Protein AF-A0A2S7EI46-F1 (afdb_monomer)

Mean predicted aligned error: 8.09 Å

InterPro domains:
  IPR046519 X-Tfes, XVIPCD [PF20410] (1-93)

Structure (mmCIF, N/CA/C/O backbone):
data_AF-A0A2S7EI46-F1
#
_entry.id   AF-A0A2S7EI46-F1
#
loop_
_atom_site.group_PDB
_atom_site.id
_atom_site.type_symbol
_atom_site.label_atom_id
_atom_site.label_alt_id
_atom_site.label_comp_id
_atom_site.label_asym_id
_atom_site.label_entity_id
_atom_site.label_seq_id
_atom_site.pdbx_PDB_ins_code
_atom_site.Cartn_x
_atom_site.Cartn_y
_atom_site.Cartn_z
_atom_site.occupancy
_atom_site.B_iso_or_equiv
_atom_site.auth_seq_id
_atom_site.auth_comp_id
_atom_site.auth_asym_id
_atom_site.auth_atom_id
_atom_site.pdbx_PDB_model_num
ATOM 1 N N . MET A 1 1 ? -4.833 6.136 2.874 1.00 90.38 1 MET A N 1
ATOM 2 C CA . MET A 1 1 ? -4.318 4.851 2.350 1.00 90.38 1 MET A CA 1
ATOM 3 C C . MET A 1 1 ? -3.556 5.009 1.042 1.00 90.38 1 MET A C 1
ATOM 5 O O . MET A 1 1 ? -2.359 4.780 1.069 1.00 90.38 1 MET A O 1
ATOM 9 N N . PHE A 1 2 ? -4.167 5.467 -0.058 1.00 94.75 2 PHE A N 1
ATOM 10 C CA . PHE A 1 2 ? -3.476 5.603 -1.357 1.00 94.75 2 PHE A CA 1
ATOM 11 C C . PHE A 1 2 ? -2.126 6.348 -1.298 1.00 94.75 2 PHE A C 1
ATOM 13 O O . PHE A 1 2 ? -1.106 5.812 -1.713 1.00 94.75 2 PHE A O 1
ATOM 20 N N . ALA A 1 3 ? -2.083 7.534 -0.684 1.00 95.38 3 ALA A N 1
ATOM 21 C CA . ALA A 1 3 ? -0.840 8.302 -0.542 1.00 95.38 3 ALA A CA 1
ATOM 22 C C . ALA A 1 3 ? 0.252 7.590 0.292 1.00 95.38 3 ALA A C 1
ATOM 24 O O . ALA A 1 3 ? 1.443 7.760 0.027 1.00 95.38 3 ALA A O 1
ATOM 25 N N . GLN A 1 4 ? -0.140 6.767 1.275 1.00 95.75 4 GLN A N 1
ATOM 26 C CA . GLN A 1 4 ? 0.810 5.948 2.039 1.00 95.75 4 GLN A CA 1
ATOM 27 C C . GLN A 1 4 ? 1.384 4.853 1.135 1.00 95.75 4 GLN A C 1
ATOM 29 O O . GLN A 1 4 ? 2.599 4.704 1.059 1.00 95.75 4 GLN A O 1
ATOM 34 N N . ALA A 1 5 ? 0.528 4.155 0.380 1.00 96.00 5 ALA A N 1
ATOM 35 C CA . ALA A 1 5 ? 0.958 3.140 -0.579 1.00 96.00 5 ALA A CA 1
ATOM 36 C C . ALA A 1 5 ? 1.934 3.708 -1.627 1.00 96.00 5 ALA A C 1
ATOM 38 O O . ALA A 1 5 ? 2.977 3.102 -1.853 1.00 96.00 5 ALA A O 1
ATOM 39 N N . MET A 1 6 ? 1.657 4.894 -2.185 1.00 96.88 6 MET A N 1
ATOM 40 C CA . MET A 1 6 ? 2.569 5.598 -3.103 1.00 96.88 6 MET A CA 1
ATOM 41 C C . MET A 1 6 ? 3.941 5.838 -2.468 1.00 96.88 6 MET A C 1
ATOM 43 O O . MET A 1 6 ? 4.949 5.393 -3.007 1.00 96.88 6 MET A O 1
ATOM 47 N N . THR A 1 7 ? 3.974 6.445 -1.277 1.00 96.75 7 THR A N 1
ATOM 48 C CA . THR A 1 7 ? 5.225 6.703 -0.543 1.00 96.75 7 THR A CA 1
ATOM 49 C C . THR A 1 7 ? 6.021 5.416 -0.300 1.00 96.75 7 THR A C 1
ATOM 51 O O . THR A 1 7 ? 7.245 5.390 -0.440 1.00 96.75 7 THR A O 1
ATOM 54 N N . HIS A 1 8 ? 5.341 4.330 0.076 1.00 96.31 8 HIS A N 1
ATOM 55 C CA . HIS A 1 8 ? 5.992 3.046 0.320 1.00 96.31 8 HIS A CA 1
ATOM 56 C C . HIS A 1 8 ? 6.524 2.406 -0.962 1.00 96.31 8 HIS A C 1
ATOM 58 O O . HIS A 1 8 ? 7.647 1.912 -0.953 1.00 96.31 8 HIS A O 1
ATOM 64 N N . LEU A 1 9 ? 5.768 2.452 -2.060 1.00 95.69 9 LEU A N 1
ATOM 65 C CA . LEU A 1 9 ? 6.209 1.948 -3.360 1.00 95.69 9 LEU A CA 1
ATOM 66 C C . LEU A 1 9 ? 7.399 2.743 -3.896 1.00 95.69 9 LEU A C 1
ATOM 68 O O . LEU A 1 9 ? 8.370 2.139 -4.337 1.00 95.69 9 LEU A O 1
ATOM 72 N N . GLU A 1 10 ? 7.381 4.071 -3.775 1.00 95.31 10 GLU A N 1
ATOM 73 C CA . GLU A 1 10 ? 8.506 4.929 -4.167 1.00 95.31 10 GLU A CA 1
ATOM 74 C C . GLU A 1 10 ? 9.783 4.580 -3.395 1.00 95.31 10 GLU A C 1
ATOM 76 O O . GLU A 1 10 ? 10.863 4.509 -3.983 1.00 95.31 10 GLU A O 1
ATOM 81 N N . ARG A 1 11 ? 9.662 4.302 -2.091 1.00 95.44 11 ARG A N 1
ATOM 82 C CA . ARG A 1 11 ? 10.783 3.845 -1.256 1.00 95.44 11 ARG A CA 1
ATOM 83 C C . ARG A 1 11 ? 11.248 2.432 -1.596 1.00 95.44 11 ARG A C 1
ATOM 85 O O . ARG A 1 11 ? 12.435 2.146 -1.465 1.00 95.44 11 ARG A O 1
ATOM 92 N N . LEU A 1 12 ? 10.322 1.553 -1.968 1.00 93.75 12 LEU A N 1
ATOM 93 C CA . LEU A 1 12 ? 10.605 0.161 -2.306 1.00 93.75 12 LEU A CA 1
ATOM 94 C C . LEU A 1 12 ? 11.277 0.040 -3.684 1.00 93.75 12 LEU A C 1
ATOM 96 O O . LEU A 1 12 ? 12.134 -0.817 -3.894 1.00 93.75 12 LEU A O 1
ATOM 100 N N . GLY A 1 13 ? 10.923 0.937 -4.602 1.00 92.69 13 GLY A N 1
ATOM 101 C CA . GLY A 1 13 ? 11.449 1.001 -5.955 1.00 92.69 13 GLY A CA 1
ATOM 102 C C . GLY A 1 13 ? 10.743 0.054 -6.928 1.00 92.69 13 GLY A C 1
ATOM 103 O O . GLY A 1 13 ? 10.056 -0.892 -6.551 1.00 92.69 13 GLY A O 1
ATOM 104 N N . ARG A 1 14 ? 10.965 0.307 -8.223 1.00 92.06 14 ARG A N 1
ATOM 105 C CA . ARG A 1 14 ? 10.291 -0.352 -9.359 1.00 92.06 14 ARG A CA 1
ATOM 106 C C . ARG A 1 14 ? 10.327 -1.880 -9.323 1.00 92.06 14 ARG A C 1
ATOM 108 O O . ARG A 1 14 ? 9.302 -2.525 -9.509 1.00 92.06 14 ARG A O 1
ATOM 115 N N . GLN A 1 15 ? 11.500 -2.459 -9.066 1.00 88.75 15 GLN A N 1
ATOM 116 C CA . GLN A 1 15 ? 11.691 -3.913 -9.103 1.00 88.75 15 GLN A CA 1
ATOM 117 C C . GLN A 1 15 ? 10.934 -4.622 -7.978 1.00 88.75 15 GLN A C 1
ATOM 119 O O . GLN A 1 15 ? 10.208 -5.573 -8.237 1.00 88.75 15 GLN A O 1
ATOM 124 N N . ALA A 1 16 ? 11.076 -4.146 -6.741 1.00 90.25 16 ALA A N 1
ATOM 125 C CA . ALA A 1 16 ? 10.438 -4.770 -5.587 1.00 90.25 16 ALA A CA 1
ATOM 126 C C . ALA A 1 16 ? 8.952 -4.394 -5.457 1.00 90.25 16 ALA A C 1
ATOM 128 O O . ALA A 1 16 ? 8.174 -5.181 -4.934 1.00 90.25 16 ALA A O 1
ATOM 129 N N . GLY A 1 17 ? 8.546 -3.224 -5.957 1.00 89.56 17 GLY A N 1
ATOM 130 C CA . GLY A 1 17 ? 7.144 -2.813 -6.042 1.00 89.56 17 GLY A CA 1
ATOM 131 C C . GLY A 1 17 ? 6.379 -3.404 -7.224 1.00 89.56 17 GLY A C 1
ATOM 132 O O . GLY A 1 17 ? 5.161 -3.260 -7.269 1.00 89.56 17 GLY A O 1
ATOM 133 N N . GLY A 1 18 ? 7.066 -4.050 -8.171 1.00 88.62 18 GLY A N 1
ATOM 134 C CA . GLY A 1 18 ? 6.426 -4.728 -9.293 1.00 88.62 18 GLY A CA 1
ATOM 135 C C . GLY A 1 18 ? 5.772 -3.795 -10.315 1.00 88.62 18 GLY A C 1
ATOM 136 O O . GLY A 1 18 ? 4.719 -4.122 -10.852 1.00 88.62 18 GLY A O 1
ATOM 137 N N . TYR A 1 19 ? 6.375 -2.632 -10.571 1.00 92.44 19 TYR A N 1
ATOM 138 C CA . TYR A 1 19 ? 5.867 -1.644 -11.526 1.00 92.44 19 TYR A CA 1
ATOM 139 C C . TYR A 1 19 ? 6.979 -1.126 -12.445 1.00 92.44 19 TYR A C 1
ATOM 141 O O . TYR A 1 19 ? 8.134 -0.974 -12.040 1.00 92.44 19 TYR A O 1
ATOM 149 N N . LEU A 1 20 ? 6.633 -0.829 -13.699 1.00 91.50 20 LEU A N 1
ATOM 150 C CA . LEU A 1 20 ? 7.599 -0.380 -14.713 1.00 91.50 20 LEU A CA 1
ATOM 151 C C . LEU A 1 20 ? 7.758 1.147 -14.760 1.00 91.50 20 LEU A C 1
ATOM 153 O O . LEU A 1 20 ? 8.862 1.672 -14.949 1.00 91.50 20 LEU A O 1
ATOM 157 N N . ASP A 1 21 ? 6.659 1.858 -14.546 1.00 93.25 21 ASP A N 1
ATOM 158 C CA . ASP A 1 21 ? 6.538 3.303 -14.702 1.00 93.25 21 ASP A CA 1
ATOM 159 C C . ASP A 1 21 ? 5.585 3.894 -13.650 1.00 93.25 21 ASP A C 1
ATOM 161 O O . ASP A 1 21 ? 5.024 3.179 -12.818 1.00 93.25 21 ASP A O 1
ATOM 165 N N . ARG A 1 22 ? 5.435 5.224 -13.652 1.00 92.31 22 ARG A N 1
ATOM 166 C CA . ARG A 1 22 ? 4.609 5.931 -12.663 1.00 92.31 22 ARG A CA 1
ATOM 167 C C . ARG A 1 22 ? 3.125 5.560 -12.768 1.00 92.31 22 ARG A C 1
ATOM 169 O O . ARG A 1 22 ? 2.491 5.457 -11.728 1.00 92.31 22 ARG A O 1
ATOM 176 N N . VAL A 1 23 ? 2.602 5.299 -13.965 1.00 92.44 23 VAL A N 1
ATOM 177 C CA . VAL A 1 23 ? 1.192 4.926 -14.155 1.00 92.44 23 VAL A CA 1
ATOM 178 C C . VAL A 1 23 ? 0.930 3.549 -13.549 1.00 92.44 23 VAL A C 1
ATOM 180 O O . VAL A 1 23 ? -0.034 3.372 -12.806 1.00 92.44 23 VAL A O 1
ATOM 183 N N . GLN A 1 24 ? 1.825 2.583 -13.781 1.00 92.50 24 GLN A N 1
ATOM 184 C CA . GLN A 1 24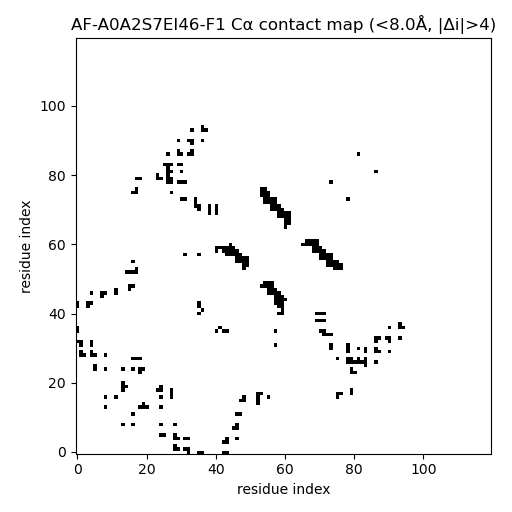 ? 1.738 1.290 -13.096 1.00 92.50 24 GLN A CA 1
ATOM 185 C C . GLN A 1 24 ? 1.928 1.422 -11.583 1.00 92.50 24 GLN A C 1
ATOM 187 O O . GLN A 1 24 ? 1.234 0.749 -10.829 1.00 92.50 24 GLN A O 1
ATOM 192 N N . MET A 1 25 ? 2.825 2.299 -11.122 1.00 95.00 25 MET A N 1
ATOM 193 C CA . MET A 1 25 ? 3.006 2.554 -9.689 1.00 95.00 25 MET A CA 1
ATOM 194 C C . MET A 1 25 ? 1.708 3.037 -9.041 1.00 95.00 25 MET A C 1
ATOM 196 O O . MET A 1 25 ? 1.358 2.573 -7.961 1.00 95.00 25 MET A O 1
ATOM 200 N N . GLU A 1 26 ? 0.980 3.935 -9.707 1.00 95.25 26 GLU A N 1
ATOM 201 C CA . GLU A 1 26 ? -0.321 4.413 -9.245 1.00 95.25 26 GLU A CA 1
ATOM 202 C C . GLU A 1 26 ? -1.356 3.283 -9.235 1.00 95.25 26 GLU A C 1
ATOM 204 O O . GLU A 1 26 ? -2.054 3.116 -8.236 1.00 95.25 26 GLU A O 1
ATOM 209 N N . GLY A 1 27 ? -1.416 2.460 -10.287 1.00 94.69 27 GLY A N 1
ATOM 210 C CA . GLY A 1 27 ? -2.277 1.270 -10.330 1.00 94.69 27 GLY A CA 1
ATOM 211 C C . GLY A 1 27 ? -2.018 0.321 -9.155 1.00 94.69 27 GLY A C 1
ATOM 212 O O . GLY A 1 27 ? -2.939 -0.004 -8.396 1.00 94.69 27 GLY A O 1
ATOM 213 N N . VAL A 1 28 ? -0.745 -0.016 -8.922 1.00 95.31 28 VAL A N 1
ATOM 214 C CA . VAL A 1 28 ? -0.320 -0.859 -7.798 1.00 95.31 28 VAL A CA 1
ATOM 215 C C . VAL A 1 28 ? -0.643 -0.197 -6.458 1.00 95.31 28 VAL A C 1
ATOM 217 O O . VAL A 1 28 ? -1.180 -0.854 -5.568 1.00 95.31 28 VAL A O 1
ATOM 220 N N . ALA A 1 29 ? -0.404 1.107 -6.304 1.00 96.50 29 ALA A N 1
ATOM 221 C CA . ALA A 1 29 ? -0.748 1.846 -5.089 1.00 96.50 29 ALA A CA 1
ATOM 222 C C . ALA A 1 29 ? -2.258 1.838 -4.810 1.00 96.50 29 ALA A C 1
ATOM 224 O O . ALA A 1 29 ? -2.679 1.712 -3.656 1.00 96.50 29 ALA A O 1
ATOM 225 N N . GLY A 1 30 ? -3.074 1.949 -5.860 1.00 95.94 30 GLY A N 1
ATOM 226 C CA . GLY A 1 30 ? -4.527 1.837 -5.795 1.00 95.94 30 GLY A CA 1
ATOM 227 C C . GLY A 1 30 ? -4.955 0.467 -5.282 1.00 95.94 30 GLY A C 1
ATOM 228 O O . GLY A 1 30 ? -5.710 0.386 -4.312 1.00 95.94 30 GLY A O 1
ATOM 229 N N . ALA A 1 31 ? -4.424 -0.600 -5.881 1.00 95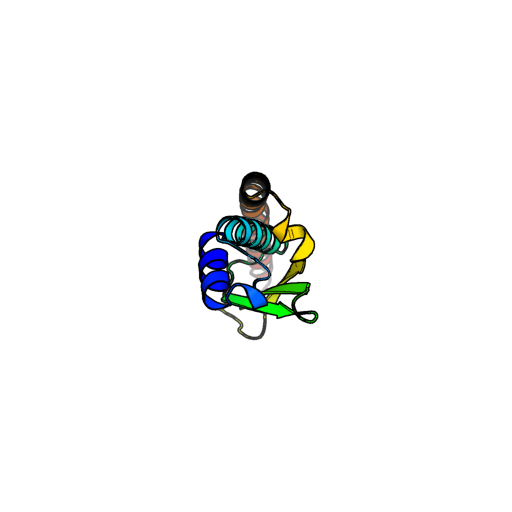.25 31 ALA A N 1
ATOM 230 C CA . ALA A 1 31 ? -4.711 -1.970 -5.471 1.00 95.25 31 ALA A CA 1
ATOM 231 C C . ALA A 1 31 ? -4.261 -2.243 -4.026 1.00 95.25 31 ALA A C 1
ATOM 233 O O . ALA A 1 31 ? -5.014 -2.823 -3.247 1.00 95.25 31 ALA A O 1
ATOM 234 N N . VAL A 1 32 ? -3.079 -1.760 -3.625 1.00 96.44 32 VAL A N 1
ATOM 235 C CA . VAL A 1 32 ? -2.585 -1.863 -2.241 1.00 96.44 32 VAL A CA 1
ATOM 236 C C . VAL A 1 32 ? -3.520 -1.162 -1.263 1.00 96.44 32 VAL A C 1
ATOM 238 O O . VAL A 1 32 ? -3.873 -1.736 -0.235 1.00 96.44 32 VAL A O 1
ATOM 241 N N . ALA A 1 33 ? -3.952 0.059 -1.574 1.00 96.00 33 ALA A N 1
ATOM 242 C CA . ALA A 1 33 ? -4.863 0.801 -0.714 1.00 96.00 33 ALA A CA 1
ATOM 243 C C . ALA A 1 33 ? -6.227 0.111 -0.582 1.00 96.00 33 ALA A C 1
ATOM 245 O O . ALA A 1 33 ? -6.760 0.031 0.525 1.00 96.00 33 ALA A O 1
ATOM 246 N N . TYR A 1 34 ? -6.771 -0.400 -1.687 1.00 95.19 34 TYR A N 1
ATOM 247 C CA . TYR A 1 34 ? -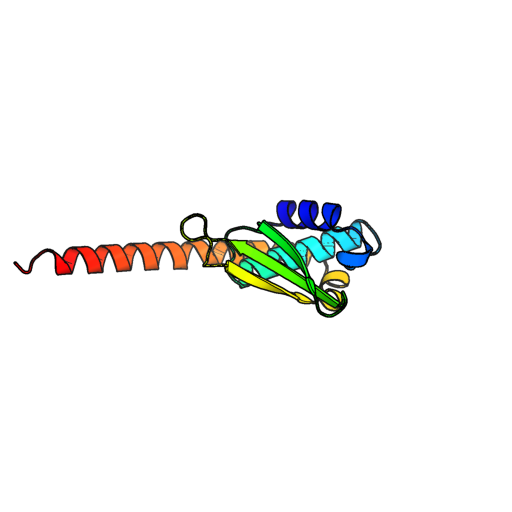8.017 -1.159 -1.684 1.00 95.19 34 TYR A CA 1
ATOM 248 C C . TYR A 1 34 ? -7.896 -2.447 -0.860 1.00 95.19 34 TYR A C 1
ATOM 250 O O . TYR A 1 34 ? -8.697 -2.655 0.048 1.00 95.19 34 TYR A O 1
ATOM 258 N N . GLN A 1 35 ? -6.867 -3.266 -1.101 1.00 94.94 35 GLN A N 1
ATOM 259 C CA . GLN A 1 35 ? -6.644 -4.516 -0.367 1.00 94.94 35 GLN A CA 1
ATOM 260 C C . GLN A 1 35 ? -6.424 -4.274 1.128 1.00 94.94 35 GLN A C 1
ATOM 262 O O . GLN A 1 35 ? -6.996 -4.970 1.962 1.00 94.94 35 GLN A O 1
ATOM 267 N N . ALA A 1 36 ? -5.651 -3.249 1.492 1.00 94.62 36 ALA A N 1
ATOM 268 C CA . ALA A 1 36 ? -5.478 -2.864 2.888 1.00 94.62 36 ALA A CA 1
ATOM 269 C C . ALA A 1 36 ? -6.826 -2.516 3.539 1.00 94.62 36 ALA A C 1
ATOM 271 O O . ALA A 1 36 ? -7.112 -2.967 4.647 1.00 94.62 36 ALA A O 1
ATOM 272 N N . LYS A 1 37 ? -7.690 -1.777 2.833 1.00 92.75 37 LYS A N 1
ATOM 273 C CA . LYS A 1 37 ? -9.017 -1.425 3.341 1.00 92.75 37 LYS A CA 1
ATOM 274 C C . LYS A 1 37 ? -9.947 -2.634 3.459 1.00 92.75 37 LYS A C 1
ATOM 276 O O . LYS A 1 37 ? -10.614 -2.773 4.480 1.00 92.75 37 LYS A O 1
ATOM 281 N N . LEU A 1 38 ? -9.933 -3.518 2.462 1.00 91.88 38 LEU A N 1
ATOM 282 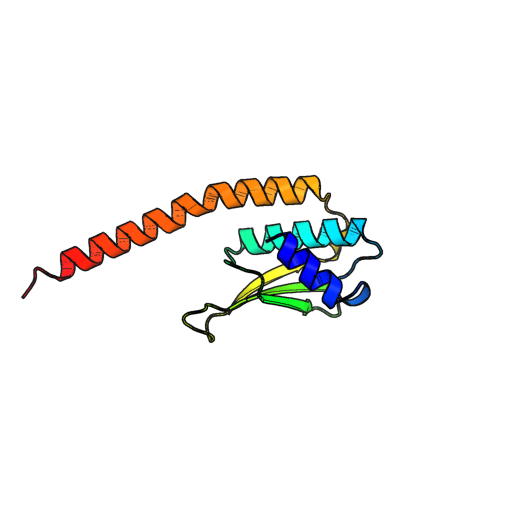C CA . LEU A 1 38 ? -10.692 -4.771 2.443 1.00 91.88 38 LEU A CA 1
ATOM 283 C C . LEU A 1 38 ? -10.310 -5.688 3.615 1.00 91.88 38 LEU A C 1
ATOM 285 O O . LEU A 1 38 ? -11.165 -6.331 4.210 1.00 91.88 38 LEU A O 1
ATOM 289 N N . HIS A 1 39 ? -9.028 -5.702 3.982 1.00 91.81 39 HIS A N 1
ATOM 290 C CA . HIS A 1 39 ? -8.502 -6.424 5.142 1.00 91.81 39 HIS A CA 1
ATOM 291 C C . HIS A 1 39 ? -8.590 -5.629 6.457 1.00 91.81 39 HIS A C 1
ATOM 293 O O . HIS A 1 39 ? -8.017 -6.038 7.463 1.00 91.81 39 HIS A O 1
ATOM 299 N N . HIS A 1 40 ? -9.308 -4.503 6.462 1.00 90.31 40 HIS A N 1
ATOM 300 C CA . HIS A 1 40 ? -9.536 -3.644 7.624 1.00 90.31 40 HIS A CA 1
ATOM 301 C C . HIS A 1 40 ? -8.271 -3.067 8.273 1.00 90.31 40 HIS A C 1
ATOM 303 O O . HIS A 1 40 ? -8.306 -2.674 9.441 1.00 90.31 40 HIS A O 1
ATOM 309 N N . LEU A 1 41 ? -7.174 -2.933 7.523 1.00 92.62 41 LEU A N 1
ATOM 310 C CA . LEU A 1 41 ? -5.981 -2.262 8.028 1.00 92.62 41 LEU A CA 1
ATOM 311 C C . LEU A 1 41 ? -6.321 -0.788 8.337 1.00 92.62 41 LEU A C 1
ATOM 313 O O . LEU A 1 41 ? -6.967 -0.115 7.523 1.00 92.62 41 LEU A O 1
ATOM 317 N N . PRO A 1 42 ? -5.903 -0.252 9.495 1.00 89.75 42 PRO A N 1
ATOM 318 C CA . PRO A 1 42 ? -6.092 1.160 9.820 1.00 89.75 42 PRO A CA 1
ATOM 319 C C . PRO A 1 42 ? -5.075 2.071 9.109 1.00 89.75 42 PRO A C 1
ATOM 321 O O . PRO A 1 42 ? -5.414 3.193 8.727 1.00 89.75 42 PRO A O 1
ATOM 324 N N . SER A 1 43 ? -3.852 1.588 8.880 1.00 93.25 43 SER A N 1
ATOM 325 C CA . SER A 1 43 ? -2.769 2.272 8.157 1.00 93.25 43 SER A CA 1
ATOM 326 C C . SER A 1 43 ? -1.964 1.277 7.315 1.00 93.25 43 SER A C 1
ATOM 328 O O . SER A 1 43 ? -2.198 0.074 7.358 1.00 93.25 43 SER A O 1
ATOM 330 N N . ILE A 1 44 ? -1.029 1.774 6.509 1.00 95.94 44 ILE A N 1
ATOM 331 C CA . ILE A 1 44 ? 0.029 0.958 5.910 1.00 95.94 44 ILE A CA 1
ATOM 332 C C . ILE A 1 44 ? 1.325 1.438 6.553 1.00 95.94 44 ILE A C 1
ATOM 334 O O . ILE A 1 44 ? 1.778 2.535 6.244 1.00 95.94 44 ILE A O 1
ATOM 338 N N . ASP A 1 45 ? 1.885 0.647 7.464 1.00 95.19 45 ASP A N 1
ATOM 339 C CA . ASP A 1 45 ? 3.112 1.010 8.185 1.00 95.19 45 ASP A CA 1
ATOM 340 C C . ASP A 1 45 ? 4.356 0.459 7.481 1.00 95.19 45 ASP A C 1
ATOM 342 O O . ASP A 1 45 ? 5.430 1.067 7.504 1.00 95.19 45 ASP A O 1
ATOM 346 N N . ALA A 1 46 ? 4.208 -0.688 6.815 1.00 95.31 46 ALA A N 1
ATOM 347 C CA . ALA A 1 46 ? 5.224 -1.239 5.935 1.00 95.31 46 ALA A CA 1
ATOM 348 C C . ALA A 1 46 ? 4.598 -1.935 4.724 1.00 95.31 46 ALA A C 1
ATOM 350 O O . ALA A 1 46 ? 3.468 -2.427 4.768 1.00 95.31 46 ALA A O 1
ATOM 351 N N . LEU A 1 47 ? 5.373 -1.967 3.641 1.00 96.25 47 LEU A N 1
ATOM 352 C CA . LEU A 1 47 ? 5.064 -2.674 2.407 1.00 96.25 47 LEU A CA 1
ATOM 353 C C . LEU A 1 47 ? 6.306 -3.463 2.006 1.00 96.25 47 LEU A C 1
ATOM 355 O O . LEU A 1 47 ? 7.361 -2.868 1.777 1.00 96.25 47 LEU A O 1
ATOM 359 N N . THR A 1 48 ? 6.198 -4.786 1.959 1.00 95.69 48 THR A N 1
ATOM 360 C CA . THR A 1 48 ? 7.336 -5.666 1.677 1.00 95.69 48 THR A CA 1
ATOM 361 C C . THR A 1 48 ? 7.055 -6.582 0.488 1.00 95.69 48 THR A C 1
ATOM 363 O O . THR A 1 48 ? 5.939 -7.084 0.353 1.00 95.69 48 THR A O 1
ATOM 366 N N . PRO A 1 49 ? 8.043 -6.821 -0.391 1.00 94.31 49 PRO A N 1
ATOM 367 C CA . PRO A 1 49 ? 7.919 -7.805 -1.451 1.00 94.31 49 PRO A CA 1
ATOM 368 C C . PRO A 1 49 ? 7.921 -9.204 -0.842 1.00 94.31 49 PRO A C 1
ATOM 370 O O . PRO A 1 49 ? 8.683 -9.507 0.077 1.00 94.31 49 PRO A O 1
ATOM 373 N N . VAL A 1 50 ? 7.068 -10.069 -1.372 1.00 94.44 50 VAL A N 1
ATOM 374 C CA . VAL A 1 50 ? 6.943 -11.470 -0.969 1.00 94.44 50 VAL A CA 1
ATOM 375 C C . VAL A 1 50 ? 6.854 -12.359 -2.205 1.00 94.44 50 VAL A C 1
ATOM 377 O O . VAL A 1 50 ? 6.662 -11.866 -3.318 1.00 94.44 50 VAL A O 1
ATOM 380 N N . ARG A 1 51 ? 6.981 -13.679 -2.011 1.00 87.94 51 ARG A N 1
ATOM 381 C CA . ARG A 1 51 ? 6.882 -14.683 -3.090 1.00 87.94 51 ARG A CA 1
ATOM 382 C C . ARG A 1 51 ? 7.813 -14.354 -4.264 1.00 87.94 51 ARG A C 1
ATOM 384 O O . ARG A 1 51 ? 7.358 -14.224 -5.394 1.00 87.94 51 ARG A O 1
ATOM 391 N N . ASP A 1 52 ? 9.084 -14.099 -3.958 1.00 83.19 52 ASP A N 1
ATOM 392 C CA . ASP A 1 52 ? 10.108 -13.757 -4.956 1.00 83.19 52 ASP A CA 1
ATOM 393 C C . ASP A 1 52 ? 9.749 -12.536 -5.829 1.00 83.19 52 ASP A C 1
ATOM 395 O O . ASP A 1 52 ? 10.132 -12.444 -6.992 1.00 83.19 52 ASP A O 1
ATOM 399 N N . GLY A 1 53 ? 8.998 -11.581 -5.265 1.00 81.38 53 GLY A N 1
ATOM 400 C CA . GLY A 1 53 ? 8.584 -10.358 -5.960 1.00 81.38 53 GLY A CA 1
ATOM 401 C C . GLY A 1 53 ? 7.302 -10.500 -6.783 1.00 81.38 53 GLY A C 1
ATOM 402 O O . GLY A 1 53 ? 6.987 -9.604 -7.557 1.00 81.38 53 GLY A O 1
ATOM 403 N N . GLN A 1 54 ? 6.548 -11.592 -6.619 1.00 87.06 54 GLN A N 1
ATOM 404 C CA . GLN A 1 54 ? 5.231 -11.771 -7.248 1.00 87.06 54 GLN A CA 1
ATOM 405 C C . GLN A 1 54 ? 4.077 -11.181 -6.425 1.00 87.06 54 GLN A C 1
ATOM 407 O O . GLN A 1 54 ? 2.956 -11.057 -6.920 1.00 87.06 54 GLN A O 1
ATOM 412 N N . GLY A 1 55 ? 4.322 -10.820 -5.164 1.00 93.19 55 GLY A N 1
ATOM 413 C CA . GLY A 1 55 ? 3.325 -10.176 -4.317 1.00 93.19 55 GLY A CA 1
ATOM 414 C C . GLY A 1 55 ? 3.910 -9.095 -3.421 1.00 93.19 55 GLY A C 1
ATOM 415 O O . GLY A 1 55 ? 5.118 -9.045 -3.188 1.00 93.19 55 GLY A O 1
ATOM 416 N N . LEU A 1 56 ? 3.027 -8.263 -2.877 1.00 96.12 56 LEU A N 1
ATOM 417 C CA . LEU A 1 56 ? 3.345 -7.320 -1.807 1.00 96.12 56 LEU A CA 1
ATOM 418 C C . LEU A 1 56 ? 2.576 -7.702 -0.548 1.00 96.12 56 LEU A C 1
ATOM 420 O O . LEU A 1 56 ? 1.441 -8.167 -0.616 1.00 96.12 56 LEU A O 1
ATOM 424 N N . LEU A 1 57 ? 3.188 -7.485 0.607 1.00 96.75 57 LEU A N 1
ATOM 425 C CA . LEU A 1 57 ? 2.550 -7.612 1.903 1.00 96.75 57 LEU A CA 1
ATOM 426 C C . LEU A 1 57 ? 2.483 -6.227 2.539 1.00 96.75 57 LEU A C 1
ATO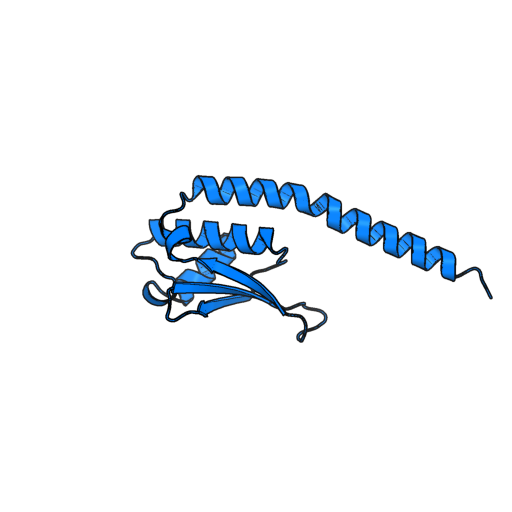M 428 O O . LEU A 1 57 ? 3.511 -5.649 2.891 1.00 96.75 57 LEU A O 1
ATOM 432 N N . ALA A 1 58 ? 1.272 -5.694 2.666 1.00 97.19 58 ALA A N 1
ATOM 433 C CA . ALA A 1 58 ? 1.023 -4.499 3.457 1.00 97.19 58 ALA A CA 1
ATOM 434 C C . ALA A 1 58 ? 0.783 -4.917 4.906 1.00 97.19 58 ALA A C 1
ATOM 436 O O . ALA A 1 58 ? 0.012 -5.845 5.155 1.00 97.19 58 ALA A O 1
ATOM 437 N N . THR A 1 59 ? 1.419 -4.239 5.854 1.00 96.75 59 THR A N 1
ATOM 438 C CA . THR A 1 59 ? 1.236 -4.502 7.285 1.00 96.75 59 THR A CA 1
ATOM 439 C C . THR A 1 59 ? 0.845 -3.240 8.032 1.00 96.75 59 THR A C 1
ATOM 441 O O . THR A 1 59 ? 1.359 -2.159 7.733 1.00 96.75 59 THR A O 1
ATOM 444 N N . SER A 1 60 ? -0.011 -3.401 9.035 1.00 94.94 60 SER A N 1
ATOM 445 C CA . SER A 1 60 ? -0.353 -2.370 10.006 1.00 94.94 60 SER A CA 1
ATOM 446 C C . SER A 1 60 ? -0.130 -2.907 11.412 1.00 94.94 60 SER A C 1
ATOM 448 O O . SER A 1 60 ? -0.621 -3.979 11.756 1.00 94.94 60 SER A O 1
ATOM 450 N N . THR A 1 61 ? 0.629 -2.183 12.217 1.00 93.19 61 THR A N 1
ATOM 451 C CA . THR A 1 61 ? 0.928 -2.537 13.599 1.00 93.19 61 THR A CA 1
ATOM 452 C C . THR A 1 61 ? -0.027 -1.788 14.511 1.00 93.19 61 THR A C 1
ATOM 454 O O . THR A 1 61 ? -0.145 -0.564 14.440 1.00 93.19 61 THR A O 1
ATOM 457 N N . ASN A 1 62 ? -0.692 -2.504 15.417 1.00 87.81 62 ASN A N 1
ATOM 458 C CA . ASN A 1 62 ? -1.581 -1.856 16.366 1.00 87.81 62 ASN A CA 1
ATOM 459 C C . ASN A 1 62 ? -0.776 -0.926 17.301 1.00 87.81 62 ASN A C 1
ATOM 461 O O . ASN A 1 62 ? 0.137 -1.394 17.987 1.00 87.81 62 ASN A O 1
ATOM 465 N N . PRO A 1 63 ? -1.128 0.369 17.407 1.00 84.69 63 PRO A N 1
ATOM 466 C CA . PRO A 1 63 ? -0.363 1.321 18.213 1.00 84.69 63 PRO A CA 1
ATOM 467 C C . PRO A 1 63 ? -0.416 1.024 19.720 1.00 84.69 63 PRO A C 1
ATOM 469 O O . PRO A 1 63 ? 0.472 1.446 20.454 1.00 84.69 63 PRO A O 1
ATOM 472 N N . ASN A 1 64 ? -1.431 0.289 20.187 1.00 88.94 64 ASN A N 1
ATOM 473 C CA . ASN A 1 64 ? -1.578 -0.108 21.590 1.00 88.94 64 ASN A CA 1
ATOM 474 C C . ASN A 1 64 ? -0.990 -1.497 21.879 1.00 88.94 64 ASN A C 1
ATOM 476 O O . ASN A 1 64 ? -0.834 -1.862 23.043 1.00 88.94 64 ASN A O 1
ATOM 480 N N . ASN A 1 65 ? -0.696 -2.293 20.846 1.00 87.62 65 ASN A N 1
ATOM 481 C CA . ASN A 1 65 ? -0.120 -3.624 20.996 1.00 87.62 65 ASN A CA 1
ATOM 482 C C . ASN A 1 65 ? 0.775 -3.979 19.791 1.00 87.62 65 ASN A C 1
ATOM 484 O O . ASN A 1 65 ? 0.269 -4.493 18.794 1.00 87.62 65 ASN A O 1
ATOM 488 N N . PRO A 1 66 ? 2.102 -3.789 19.884 1.00 88.12 66 PRO A N 1
ATOM 489 C CA . PRO A 1 66 ? 3.015 -4.014 18.762 1.00 88.12 66 PRO A CA 1
ATOM 490 C C . PRO A 1 66 ? 3.133 -5.484 18.327 1.00 88.12 66 PRO A C 1
ATOM 492 O O . PRO A 1 66 ? 3.687 -5.761 17.267 1.00 88.12 66 PRO A O 1
ATOM 495 N N . LEU A 1 67 ? 2.625 -6.434 19.122 1.00 91.94 67 LEU A N 1
ATOM 496 C CA . LEU A 1 67 ? 2.561 -7.850 18.744 1.00 91.94 67 LEU A CA 1
ATOM 497 C C . LEU A 1 67 ? 1.369 -8.159 17.825 1.00 91.94 67 LEU A C 1
ATOM 499 O O . LEU A 1 67 ? 1.342 -9.217 17.198 1.00 91.94 67 LEU A O 1
ATOM 503 N N . LEU A 1 68 ? 0.383 -7.260 17.752 1.00 88.88 68 LEU A N 1
ATOM 504 C CA . LEU A 1 68 ? -0.782 -7.402 16.889 1.00 88.88 68 LEU A CA 1
ATOM 505 C C . LEU A 1 68 ? -0.525 -6.673 15.567 1.00 88.88 68 LEU A C 1
ATOM 507 O O . LEU A 1 68 ? -0.587 -5.445 15.498 1.00 88.88 68 LEU A O 1
ATOM 511 N N . ILE A 1 69 ? -0.214 -7.456 14.534 1.00 93.31 69 ILE A N 1
ATOM 512 C CA . ILE A 1 69 ? 0.087 -6.965 13.188 1.00 93.31 69 ILE A CA 1
ATOM 513 C C . ILE A 1 69 ? -0.982 -7.484 12.229 1.00 93.31 69 ILE A C 1
ATOM 515 O O . ILE A 1 69 ? -1.057 -8.685 11.950 1.00 93.31 69 ILE A O 1
ATOM 519 N N . ASP A 1 70 ? -1.777 -6.565 11.700 1.00 94.19 70 ASP A N 1
ATOM 520 C CA . ASP A 1 70 ? -2.707 -6.822 10.611 1.00 94.19 70 ASP A CA 1
ATOM 521 C C . ASP A 1 70 ? -1.957 -6.808 9.280 1.00 94.19 70 ASP A C 1
ATOM 523 O O . ASP A 1 70 ? -0.976 -6.081 9.096 1.00 94.19 70 ASP A O 1
ATOM 527 N N . ARG A 1 71 ? -2.390 -7.644 8.337 1.00 95.25 71 ARG A N 1
ATOM 528 C CA . ARG A 1 71 ? -1.692 -7.827 7.062 1.00 95.25 71 ARG A CA 1
ATOM 529 C C . ARG A 1 71 ? -2.649 -8.065 5.909 1.00 95.25 71 ARG A C 1
ATOM 531 O O . ARG A 1 71 ? -3.616 -8.810 6.046 1.00 95.25 71 ARG A O 1
ATOM 538 N N . ALA A 1 72 ? -2.316 -7.488 4.765 1.00 95.69 72 ALA A N 1
ATOM 539 C CA . ALA A 1 72 ? -3.006 -7.693 3.503 1.00 95.69 72 ALA A CA 1
ATOM 540 C C . ALA A 1 72 ? -1.997 -8.163 2.456 1.00 95.69 72 ALA A C 1
ATOM 542 O O . ALA A 1 72 ? -0.916 -7.584 2.327 1.00 95.69 72 ALA A O 1
ATOM 543 N N . LEU A 1 73 ? -2.345 -9.220 1.726 1.00 95.88 73 LEU A N 1
ATOM 544 C CA . LEU A 1 73 ? -1.541 -9.717 0.617 1.00 95.88 73 LEU A CA 1
ATOM 545 C C . LEU A 1 73 ? -2.068 -9.125 -0.689 1.00 95.88 73 LEU A C 1
ATOM 547 O O . LEU A 1 73 ? -3.264 -9.170 -0.959 1.00 95.88 73 LEU A O 1
ATOM 551 N N . ILE A 1 74 ? -1.160 -8.619 -1.510 1.00 95.12 74 ILE A N 1
ATOM 552 C CA . ILE A 1 74 ? -1.454 -8.029 -2.806 1.00 95.12 74 ILE A CA 1
ATOM 553 C C . ILE A 1 74 ? -0.771 -8.863 -3.878 1.00 95.12 74 ILE A C 1
ATOM 555 O O . ILE A 1 74 ? 0.427 -9.135 -3.799 1.00 95.12 74 ILE A O 1
ATOM 559 N N . ASP A 1 75 ? -1.541 -9.252 -4.886 1.00 93.38 75 ASP A N 1
ATOM 560 C CA . ASP A 1 75 ? -1.015 -9.858 -6.100 1.00 93.38 75 ASP A CA 1
ATOM 561 C C . ASP A 1 75 ? -0.541 -8.746 -7.041 1.00 93.38 75 ASP A C 1
ATOM 563 O O . ASP A 1 75 ? -1.351 -7.954 -7.527 1.00 93.38 75 ASP A O 1
ATOM 567 N N . ILE A 1 76 ? 0.771 -8.661 -7.271 1.00 89.38 76 ILE A N 1
ATOM 568 C CA . ILE A 1 76 ? 1.366 -7.622 -8.123 1.00 89.38 76 ILE A CA 1
ATOM 569 C C . ILE A 1 76 ? 0.888 -7.768 -9.567 1.00 89.38 76 ILE A C 1
ATOM 571 O O . ILE A 1 76 ? 0.644 -6.765 -10.233 1.00 89.38 76 ILE A O 1
ATOM 575 N N . SER A 1 77 ? 0.731 -9.002 -10.050 1.00 87.62 77 SER A N 1
ATOM 576 C CA . SER A 1 77 ? 0.341 -9.269 -11.436 1.00 87.62 77 SER A CA 1
ATOM 577 C C . SER A 1 77 ? -1.057 -8.731 -11.714 1.00 87.62 77 SER A C 1
ATOM 579 O O . SER A 1 77 ? -1.290 -8.155 -12.773 1.00 87.62 77 SER A O 1
ATOM 581 N N . GLN A 1 78 ? -1.969 -8.865 -10.746 1.00 88.75 78 GLN A N 1
ATOM 582 C CA . GLN A 1 78 ? -3.293 -8.246 -10.831 1.00 88.75 78 GLN A CA 1
ATOM 583 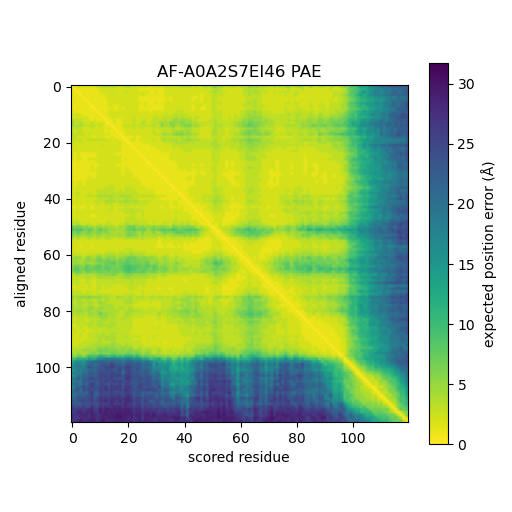C C . GLN A 1 78 ? -3.240 -6.734 -10.602 1.00 88.75 78 GLN A C 1
ATOM 585 O O . GLN A 1 78 ? -3.857 -5.978 -11.349 1.00 88.75 78 GLN A O 1
ATOM 590 N N . ALA A 1 79 ? -2.471 -6.279 -9.614 1.00 89.00 79 ALA A N 1
ATOM 591 C CA . ALA A 1 79 ? -2.360 -4.866 -9.269 1.00 89.00 79 ALA A CA 1
ATOM 592 C C . ALA A 1 79 ? -1.784 -4.006 -10.410 1.00 89.00 79 ALA A C 1
ATOM 594 O O . ALA A 1 79 ? -2.212 -2.870 -10.595 1.00 89.00 79 ALA A O 1
ATOM 595 N N . ALA A 1 80 ? -0.847 -4.547 -11.195 1.00 84.69 80 ALA A N 1
ATOM 596 C CA . ALA A 1 80 ? -0.215 -3.850 -12.313 1.00 84.69 80 ALA A CA 1
ATOM 597 C C . ALA A 1 80 ? -1.140 -3.676 -13.532 1.00 84.69 80 ALA A C 1
ATOM 599 O O . ALA A 1 80 ? -0.926 -2.765 -14.332 1.00 84.69 80 ALA A O 1
ATOM 600 N N . VAL A 1 81 ? -2.157 -4.532 -13.684 1.00 88.69 81 VAL A N 1
ATOM 601 C CA . VAL A 1 81 ? -3.135 -4.460 -14.789 1.00 88.69 81 VAL A CA 1
ATOM 602 C C . VAL A 1 81 ? -4.478 -3.864 -14.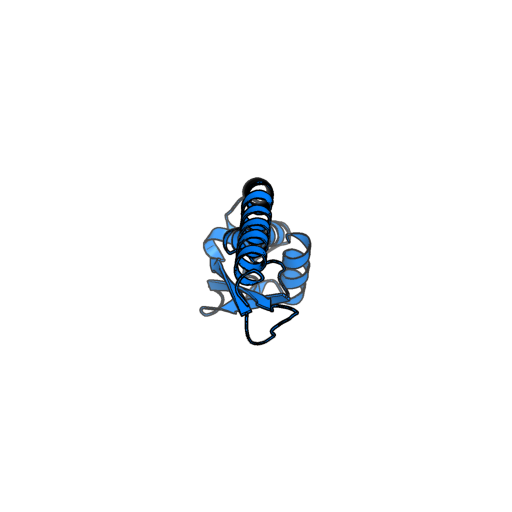364 1.00 88.69 81 VAL A C 1
ATOM 604 O O . VAL A 1 81 ? -5.314 -3.571 -15.219 1.00 88.69 81 VAL A O 1
ATOM 607 N N . GLN A 1 82 ? -4.701 -3.673 -13.061 1.00 87.81 82 GLN A N 1
ATOM 608 C CA . GLN A 1 82 ? -5.924 -3.080 -12.534 1.00 87.81 82 GLN A CA 1
ATOM 609 C C . GLN A 1 82 ? -5.946 -1.561 -12.791 1.00 87.81 82 GLN A C 1
ATOM 611 O O . GLN A 1 82 ? -5.013 -0.853 -12.400 1.00 87.81 82 GLN A O 1
ATOM 616 N N . PRO A 1 83 ? -7.013 -1.016 -13.406 1.00 91.38 83 PRO A N 1
ATOM 617 C CA . PRO A 1 83 ? -7.148 0.423 -13.594 1.00 91.38 83 PRO A CA 1
ATOM 618 C C . PRO A 1 83 ? -7.184 1.170 -12.258 1.00 91.38 83 PRO A C 1
ATOM 620 O O . PRO A 1 83 ? -7.946 0.815 -11.356 1.00 91.38 83 PRO A O 1
ATOM 623 N N . LEU A 1 84 ? -6.421 2.263 -12.162 1.00 92.94 84 LEU A N 1
ATOM 624 C CA . LEU A 1 84 ? -6.382 3.107 -10.965 1.00 92.94 84 LEU A CA 1
ATOM 625 C C . LEU A 1 84 ? -7.781 3.576 -10.542 1.00 92.94 84 LEU A C 1
ATOM 627 O O . LEU A 1 84 ? -8.126 3.480 -9.366 1.00 92.94 84 LEU A O 1
ATOM 631 N N . ASP A 1 85 ? -8.584 4.059 -11.493 1.00 93.62 85 ASP A N 1
ATOM 632 C CA . ASP A 1 85 ? -9.925 4.586 -11.216 1.00 93.62 85 ASP A CA 1
ATOM 633 C C . ASP A 1 85 ? -10.815 3.534 -10.536 1.00 93.62 85 ASP A C 1
ATOM 635 O O . ASP A 1 85 ? -11.440 3.811 -9.515 1.00 93.62 85 ASP A O 1
ATOM 639 N N . GLN A 1 86 ? -10.762 2.286 -11.015 1.00 93.12 86 GLN A N 1
ATOM 640 C CA . GLN A 1 86 ? -11.497 1.171 -10.423 1.00 93.12 86 GLN A CA 1
ATOM 641 C C . GLN A 1 86 ? -11.052 0.910 -8.978 1.00 93.12 86 GLN A C 1
ATOM 643 O O . GLN A 1 86 ? -11.892 0.783 -8.087 1.00 93.12 86 GLN A O 1
ATOM 648 N N . SER A 1 87 ? -9.742 0.872 -8.723 1.00 93.81 87 SER A N 1
ATOM 649 C CA . SER A 1 87 ? -9.201 0.690 -7.371 1.00 93.81 87 SER A CA 1
ATOM 650 C C . SER A 1 87 ? -9.634 1.808 -6.419 1.00 93.81 87 SER A C 1
ATOM 652 O O . SER A 1 87 ? -9.978 1.546 -5.266 1.00 93.81 87 SER A O 1
ATOM 654 N N . LEU A 1 88 ? -9.648 3.060 -6.888 1.00 93.69 88 LEU A N 1
ATOM 655 C CA . LEU A 1 88 ? -10.066 4.210 -6.084 1.00 93.69 88 LEU A CA 1
ATOM 656 C C . LEU A 1 88 ? -11.570 4.200 -5.799 1.00 93.69 88 LEU A C 1
ATOM 658 O O . LEU A 1 88 ? -11.972 4.483 -4.669 1.00 93.69 88 LEU A O 1
ATOM 662 N N . GLN A 1 89 ? -12.395 3.826 -6.777 1.00 94.62 89 GLN A N 1
ATOM 663 C CA . GLN A 1 89 ? -13.834 3.648 -6.580 1.00 94.62 89 GLN A CA 1
ATOM 664 C C . GLN A 1 89 ? -14.124 2.562 -5.536 1.00 94.62 89 GLN A C 1
ATOM 666 O O . GLN A 1 89 ? -14.919 2.779 -4.620 1.00 94.62 89 GLN A O 1
ATOM 671 N N . GLN A 1 90 ? -13.442 1.415 -5.619 1.00 93.25 90 GLN A N 1
ATOM 672 C CA . GLN A 1 90 ? -13.590 0.337 -4.640 1.00 93.25 90 GLN A CA 1
ATOM 673 C C . GLN A 1 90 ? -13.096 0.745 -3.248 1.00 93.25 90 GLN A C 1
ATOM 675 O O . GLN A 1 90 ? -13.770 0.486 -2.252 1.00 93.25 90 GLN A O 1
ATOM 680 N N . LEU A 1 91 ? -11.959 1.441 -3.167 1.00 92.50 91 LEU A N 1
ATOM 681 C CA . LEU A 1 91 ? -11.450 2.001 -1.917 1.00 92.50 91 LEU A CA 1
ATOM 682 C C . LEU A 1 91 ? -12.463 2.958 -1.271 1.00 92.50 91 LEU A C 1
ATOM 684 O O . LEU A 1 91 ? -12.663 2.909 -0.055 1.00 92.50 91 LEU A O 1
ATOM 688 N N . ALA A 1 92 ? -13.094 3.828 -2.061 1.00 91.19 92 ALA A N 1
ATOM 689 C CA . ALA A 1 92 ? -14.110 4.754 -1.574 1.00 91.19 92 ALA A CA 1
ATOM 690 C C . ALA A 1 92 ? -15.344 4.002 -1.050 1.00 91.19 92 ALA A C 1
ATOM 692 O O . ALA A 1 92 ? -15.787 4.277 0.066 1.00 91.19 92 ALA A O 1
ATOM 693 N N . ALA A 1 93 ? -15.835 3.009 -1.797 1.00 90.94 93 ALA A N 1
ATOM 694 C CA . ALA A 1 93 ? -16.970 2.182 -1.392 1.00 90.94 93 ALA A CA 1
ATOM 695 C C . ALA A 1 93 ? -16.705 1.433 -0.072 1.00 90.94 93 ALA A C 1
ATOM 697 O O . ALA A 1 93 ? -17.516 1.493 0.851 1.00 90.94 93 ALA A O 1
ATOM 698 N N . GLU A 1 94 ? -15.540 0.796 0.073 1.00 89.00 94 GLU A N 1
ATOM 699 C CA . GLU A 1 94 ? -15.170 0.095 1.312 1.00 89.00 94 GLU A CA 1
ATOM 700 C C . GLU A 1 94 ? -14.933 1.066 2.477 1.00 89.00 94 GLU A C 1
ATOM 702 O O . GLU A 1 94 ? -15.268 0.783 3.629 1.00 89.00 94 GLU A O 1
ATOM 707 N N . THR A 1 95 ? -14.429 2.270 2.193 1.00 85.88 95 THR A N 1
ATOM 708 C CA . THR A 1 95 ? -14.301 3.321 3.210 1.00 85.88 95 THR A CA 1
ATOM 709 C C . THR A 1 95 ? -15.650 3.765 3.757 1.00 85.88 95 THR A C 1
ATOM 711 O O . THR A 1 95 ? -15.741 4.014 4.957 1.00 85.88 95 THR A O 1
ATOM 714 N N . GLN A 1 96 ? -16.689 3.812 2.925 1.00 84.25 96 GLN A N 1
ATOM 715 C CA . GLN A 1 96 ? -18.046 4.151 3.356 1.00 84.25 96 GLN A CA 1
ATOM 716 C C . GLN A 1 96 ? -18.725 3.031 4.155 1.00 84.25 96 GLN A C 1
ATOM 718 O O . GLN A 1 96 ? -19.528 3.334 5.030 1.00 84.25 96 GLN A O 1
ATOM 723 N N . ARG A 1 97 ? -18.375 1.760 3.918 1.00 79.69 97 ARG A N 1
ATOM 724 C CA . ARG A 1 97 ? -18.926 0.615 4.669 1.00 79.69 97 ARG A CA 1
ATOM 725 C C . ARG A 1 97 ? -18.345 0.451 6.076 1.00 79.69 97 ARG A C 1
ATOM 727 O O . ARG A 1 97 ? -19.025 -0.006 6.989 1.00 79.69 97 ARG A O 1
ATOM 734 N N . GLN A 1 98 ? -17.087 0.830 6.278 1.00 66.19 98 GLN A N 1
ATOM 735 C CA . GLN A 1 98 ? -16.383 0.615 7.546 1.00 66.19 98 GLN A CA 1
ATOM 736 C C . GLN A 1 98 ? -16.854 1.443 8.776 1.00 66.19 98 GLN A C 1
ATOM 738 O O . GLN A 1 98 ? -16.738 0.927 9.898 1.00 66.19 98 GLN A O 1
ATOM 743 N N . PRO A 1 99 ? -17.365 2.693 8.665 1.00 59.41 99 PRO A N 1
ATOM 744 C CA . PRO A 1 99 ? -17.855 3.436 9.832 1.00 59.41 99 PRO A CA 1
ATOM 745 C C . PRO A 1 99 ? -19.056 2.778 10.526 1.00 59.41 99 PRO A C 1
ATOM 747 O O . PRO A 1 99 ? -19.214 2.955 11.738 1.00 59.41 99 PRO A O 1
ATOM 750 N N . GLU A 1 100 ? -19.859 1.982 9.813 1.00 53.81 100 GLU A N 1
ATOM 751 C CA . GLU A 1 100 ? -21.002 1.285 10.413 1.00 53.81 100 GLU A CA 1
ATOM 752 C C . GLU A 1 100 ? -20.558 0.183 11.382 1.00 53.81 100 GLU A C 1
ATOM 754 O O . GLU A 1 100 ? -21.053 0.134 12.504 1.00 53.81 100 GLU A O 1
ATOM 759 N N . GLN A 1 101 ? -19.563 -0.638 11.026 1.00 51.94 101 GLN A N 1
ATOM 760 C CA . GLN A 1 101 ? -19.129 -1.770 11.863 1.00 51.94 101 GLN A CA 1
ATOM 761 C C . GLN A 1 101 ? -18.334 -1.348 13.109 1.00 51.94 101 GLN A C 1
ATOM 763 O O . GLN A 1 101 ? -18.451 -1.960 14.172 1.00 51.94 101 GLN A O 1
ATOM 768 N N . SER A 1 102 ? -17.549 -0.275 13.001 1.00 53.94 102 SER A N 1
ATOM 769 C CA . SER A 1 102 ? -16.712 0.219 14.105 1.00 53.94 102 SER A CA 1
ATOM 770 C C . SER A 1 102 ? -17.563 0.821 15.232 1.00 53.94 102 SER A C 1
ATOM 772 O O . SER A 1 102 ? -17.285 0.623 16.417 1.00 53.94 102 SER A O 1
ATOM 774 N N . SER A 1 103 ? -18.630 1.533 14.855 1.00 55.69 103 SER A N 1
ATOM 775 C CA . SER A 1 103 ? -19.501 2.252 15.789 1.00 55.69 103 SER A CA 1
ATOM 776 C C . SER A 1 103 ? -20.459 1.307 16.520 1.00 55.69 103 SER A C 1
ATOM 778 O O . SER A 1 103 ? -20.628 1.431 17.734 1.00 55.69 103 SER A O 1
ATOM 780 N N . VAL A 1 104 ? -21.028 0.310 15.825 1.00 59.59 104 VAL A N 1
ATOM 781 C CA . VAL A 1 104 ? -21.913 -0.691 16.455 1.00 59.59 104 VAL A CA 1
ATOM 782 C C . VAL A 1 104 ? -21.170 -1.582 17.448 1.00 59.59 104 VAL A C 1
ATOM 784 O O . VAL A 1 104 ? -21.694 -1.861 18.524 1.00 59.59 104 VAL A O 1
ATOM 787 N N . GLN A 1 105 ? -19.927 -1.975 17.154 1.00 57.59 105 GLN A N 1
ATOM 788 C CA . GLN A 1 105 ? -19.154 -2.827 18.062 1.00 57.59 105 GLN A CA 1
ATOM 789 C C . GLN A 1 105 ? -18.648 -2.058 19.295 1.00 57.59 105 GLN A C 1
ATOM 79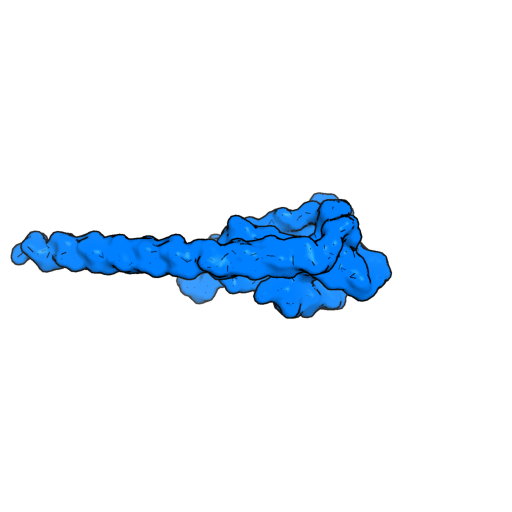1 O O . GLN A 1 105 ? -18.563 -2.618 20.390 1.00 57.59 105 GLN A O 1
ATOM 796 N N . ALA A 1 106 ? -18.345 -0.762 19.155 1.00 60.41 106 ALA A N 1
ATOM 797 C CA . ALA A 1 106 ? -18.034 0.099 20.294 1.00 60.41 106 ALA A CA 1
ATOM 798 C C . ALA A 1 106 ? -19.260 0.317 21.200 1.00 60.41 106 ALA A C 1
ATOM 800 O O . ALA A 1 106 ? -19.133 0.195 22.418 1.00 60.41 106 ALA A O 1
ATOM 801 N N . GLN A 1 107 ? -20.444 0.560 20.624 1.00 61.38 107 GLN A N 1
ATOM 802 C CA . GLN A 1 107 ? -21.687 0.706 21.392 1.00 61.38 107 GLN A CA 1
ATOM 803 C C . GLN A 1 107 ? -22.100 -0.588 22.102 1.00 61.38 107 GLN A C 1
ATOM 805 O O . GLN A 1 107 ? -22.475 -0.536 23.271 1.00 61.38 107 GLN A O 1
ATOM 810 N N . GLN A 1 108 ? -21.978 -1.753 21.456 1.00 63.38 108 GLN A N 1
ATOM 811 C CA . GLN A 1 108 ? -22.294 -3.039 22.093 1.00 63.38 108 GLN A CA 1
ATOM 812 C C . GLN A 1 108 ? -21.398 -3.317 23.305 1.00 63.38 108 GLN A 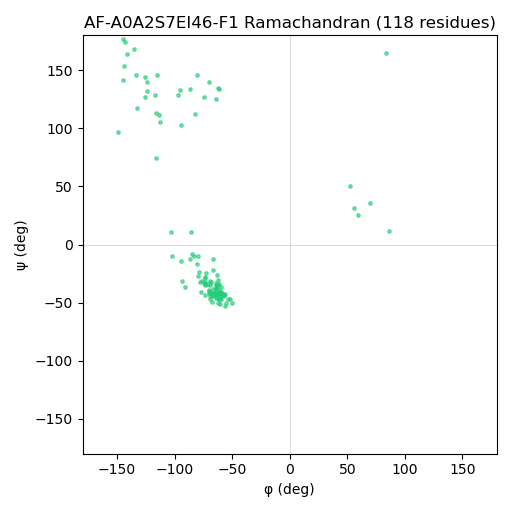C 1
ATOM 814 O O . GLN A 1 108 ? -21.919 -3.580 24.389 1.00 63.38 108 GLN A O 1
ATOM 819 N N . ARG A 1 109 ? -20.077 -3.110 23.185 1.00 65.50 109 ARG A N 1
ATOM 820 C CA . ARG A 1 109 ? -19.158 -3.261 24.329 1.00 65.50 109 ARG A CA 1
ATOM 821 C C . ARG A 1 109 ? -19.466 -2.298 25.477 1.00 65.50 109 ARG A C 1
ATOM 823 O O . ARG A 1 109 ? -19.304 -2.658 26.641 1.00 65.50 109 ARG A O 1
ATOM 830 N N . GLN A 1 110 ? -19.928 -1.085 25.172 1.00 66.38 110 GLN A N 1
ATOM 831 C CA . GLN A 1 110 ? -20.322 -0.116 26.196 1.00 66.38 110 GLN A CA 1
ATOM 832 C C . GLN A 1 110 ? -21.618 -0.523 26.914 1.00 66.38 110 GLN A C 1
ATOM 834 O O . GLN A 1 110 ? -21.758 -0.270 28.110 1.00 66.38 110 GLN A O 1
ATOM 839 N N . MET A 1 111 ? -22.557 -1.172 26.220 1.00 67.69 111 MET A N 1
ATOM 840 C CA . MET A 1 111 ? -23.783 -1.704 26.827 1.00 67.69 111 MET A CA 1
ATOM 841 C C . MET A 1 111 ? -23.524 -2.961 27.671 1.00 67.69 111 MET A C 1
ATOM 843 O O . MET A 1 111 ? -24.155 -3.141 28.711 1.00 67.69 111 MET A O 1
ATOM 847 N N . GLU A 1 112 ? -22.581 -3.820 27.281 1.00 63.50 112 GLU A N 1
ATOM 848 C CA . GLU A 1 112 ? -22.195 -5.002 28.068 1.00 63.50 112 GLU A CA 1
ATOM 849 C C . GLU A 1 112 ? -21.448 -4.623 29.356 1.00 63.50 112 GLU A C 1
ATOM 851 O O . GLU A 1 112 ? -21.748 -5.158 30.425 1.00 63.50 112 GLU A O 1
ATOM 856 N N . ALA A 1 113 ? -20.537 -3.644 29.294 1.00 63.94 113 ALA A N 1
ATOM 857 C CA . ALA A 1 113 ? -19.799 -3.174 30.469 1.00 63.94 113 ALA A CA 1
ATOM 858 C C . ALA A 1 113 ? -20.707 -2.522 31.530 1.00 63.94 113 ALA A C 1
ATOM 860 O O . ALA A 1 113 ? -20.456 -2.652 32.727 1.00 63.94 113 ALA A O 1
ATOM 861 N N . GLN A 1 114 ? -21.787 -1.853 31.112 1.00 60.91 114 GLN A N 1
ATOM 862 C CA . GLN A 1 114 ? -22.744 -1.232 32.034 1.00 60.91 114 GLN A CA 1
ATOM 863 C C . GLN A 1 114 ? -23.635 -2.257 32.749 1.00 60.91 114 GLN A C 1
ATOM 865 O O . GLN A 1 114 ? -24.045 -2.014 33.879 1.00 60.91 114 GLN A O 1
ATOM 870 N N . GLN A 1 115 ? -23.902 -3.418 32.146 1.00 60.00 115 GLN A N 1
ATOM 871 C CA . GLN A 1 115 ? -24.749 -4.452 32.755 1.00 60.00 115 GLN A CA 1
ATOM 872 C C . GLN A 1 115 ? -24.016 -5.285 33.816 1.00 60.00 115 GLN A C 1
ATOM 874 O O . GLN A 1 115 ? -24.650 -5.809 34.728 1.00 60.00 115 GLN A O 1
ATOM 879 N N . GLN A 1 116 ? -22.684 -5.368 33.754 1.00 59.94 116 GLN A N 1
ATOM 880 C CA . GLN A 1 116 ? -21.884 -6.107 34.742 1.00 59.94 116 GLN A CA 1
ATOM 881 C C . GLN A 1 116 ? -21.541 -5.285 36.001 1.00 59.94 116 GLN A C 1
ATOM 883 O O . GLN A 1 116 ? -21.045 -5.840 36.978 1.00 59.94 116 GLN A O 1
ATOM 888 N N . GLY A 1 117 ? -21.837 -3.979 36.015 1.00 56.31 117 GLY A N 1
ATOM 889 C CA . GLY A 1 117 ? -21.600 -3.090 37.161 1.00 56.31 117 GLY A CA 1
ATOM 890 C C . GLY A 1 117 ? -22.686 -3.097 38.248 1.00 56.31 117 GLY A C 1
ATOM 891 O O . GLY A 1 117 ? -22.460 -2.530 39.311 1.00 56.31 117 GLY A O 1
ATOM 892 N N . PHE A 1 118 ? -23.843 -3.731 38.017 1.00 59.56 118 PHE A N 1
ATOM 893 C CA . PHE A 1 118 ? -24.997 -3.704 38.939 1.00 59.56 118 PHE A CA 1
ATOM 894 C C . PHE A 1 118 ? -25.185 -4.980 39.776 1.00 59.56 118 PHE A C 1
ATOM 896 O O . PHE A 1 118 ? -26.215 -5.150 40.420 1.00 59.56 118 PHE A O 1
ATOM 903 N N . SER A 1 119 ? -24.213 -5.893 39.782 1.00 57.22 119 SER A N 1
ATOM 904 C CA . SER A 1 119 ? -24.246 -7.100 40.620 1.00 57.22 119 SER A CA 1
ATOM 905 C C . SER A 1 119 ? -23.107 -7.076 41.635 1.00 57.22 119 SER A C 1
ATOM 907 O O . SER A 1 119 ? -22.106 -7.775 41.472 1.00 57.22 119 SER A O 1
ATOM 909 N N . ARG A 1 120 ? -23.233 -6.245 42.673 1.00 50.16 120 ARG A N 1
ATOM 910 C CA . ARG A 1 120 ? -22.437 -6.385 43.894 1.00 50.16 120 ARG A CA 1
ATOM 911 C C . ARG A 1 120 ? -23.148 -5.814 45.107 1.00 50.16 120 ARG A C 1
ATOM 913 O O . ARG A 1 120 ? -23.767 -4.741 44.960 1.00 50.16 120 ARG A O 1
#

Organism: NCBI:txid53414

pLDDT: mean 86.1, std 13.41, range [50.16, 97.19]

Solvent-accessible surface area (backbone atoms only — not comparable to full-atom values): 6416 Å² total; per-residue (Å²): 93,46,71,49,34,41,56,44,38,65,74,56,31,47,75,51,53,43,27,92,48,72,69,31,40,47,11,31,14,20,38,46,26,25,42,31,51,76,59,64,39,92,55,68,75,45,70,42,61,35,78,95,43,51,22,36,38,38,30,20,63,39,93,91,41,80,88,48,65,46,70,25,78,38,55,29,74,57,18,46,70,40,57,40,69,60,25,49,53,50,33,51,54,54,58,66,56,49,63,59,60,58,52,54,55,53,51,50,55,54,55,55,59,61,63,68,70,77,78,125

Nearest PDB structures (foldseek):
  7r6s-assembly1_A  TM=9.132E-01  e=6.126E-07  Stenotrophomonas maltophilia K279a
  7mu9-assembly1_A  TM=7.965E-01  e=1.170E-05  Xanthomonas citri pv. citri str. 306
  8vb2-assembly1_I  TM=5.163E-01  e=4.731E-01  Pectobacterium phage PhiM1
  2wdc-assembly1_A  TM=2.807E-01  e=2.576E+00  Thermus thermophilus HB27

Foldseek 3Di:
DLVQQLVQDVVCDCQLLVHDDPQLSLLSSLQVLLQCLVQVAPHFPHWGRDPNSQKIKTWHADPVHRVDIGIGIGGSVCSSPGHNVVSVVSSVVSVVVPVVVVVVVVVVVVVVVVVVVPDD

Radius of gyration: 17.61 Å; Cα contacts (8 Å, |Δi|>4): 180; chains: 1; bounding box: 37×23×59 Å

Secondary structure (DSSP, 8-state):
-HHHHHHHHHHH-HHHHT-SSHHHHHHHHHHHHHHHHHTT-S---EEEEEGGGTEEEEEEEETTEEEEEEEEEEEHHHHHHS-HHHHHHHHHHHHHHHHHHHHHHHHHHHHHHHHGGG--

Sequence (120 aa):
MFAQAMTHLERLGRQAGGYLDRVQMEGVAGAVAYQAKLHHLPSIDALTPVRDGQGLLATSTNPNNPLLIDRALIDISQAAVQPLDQSLQQLAAETQRQPEQSSVQAQQRQMEAQQQGFSR